Protein AF-A0A4Q3AGN9-F1 (afdb_monomer_lite)

pLDDT: mean 86.17, std 14.41, range [38.44, 98.31]

Structure (mmCIF, N/CA/C/O backbone):
data_AF-A0A4Q3AGN9-F1
#
_entry.id   AF-A0A4Q3AGN9-F1
#
loop_
_atom_site.group_PDB
_atom_site.id
_atom_site.type_symbol
_atom_site.label_atom_id
_atom_site.label_alt_id
_atom_site.label_comp_id
_atom_site.label_asym_id
_atom_site.label_entity_id
_atom_site.label_seq_id
_atom_site.pdbx_PDB_ins_code
_atom_site.Cartn_x
_atom_site.Cartn_y
_atom_site.Cartn_z
_atom_site.occupancy
_atom_site.B_iso_or_equiv
_atom_site.auth_seq_id
_atom_site.auth_comp_id
_atom_site.auth_asym_id
_atom_site.auth_atom_id
_atom_site.pdbx_PDB_model_num
ATOM 1 N N . MET A 1 1 ? -7.980 -8.971 7.113 1.00 92.44 1 MET A N 1
ATOM 2 C CA . MET A 1 1 ? -8.563 -9.089 5.757 1.00 92.44 1 MET A CA 1
ATOM 3 C C . MET A 1 1 ? -7.902 -10.261 5.049 1.00 92.44 1 MET A C 1
ATOM 5 O O . MET A 1 1 ? -6.771 -10.579 5.405 1.00 92.44 1 MET A O 1
ATOM 9 N N . LYS A 1 2 ? -8.588 -10.972 4.149 1.00 92.00 2 LYS A N 1
ATOM 10 C CA . LYS A 1 2 ? -8.060 -12.200 3.530 1.00 92.00 2 LYS A CA 1
ATOM 11 C C . LYS A 1 2 ? -8.205 -12.193 2.012 1.00 92.00 2 LYS A C 1
ATOM 13 O O . LYS A 1 2 ? -9.287 -11.980 1.481 1.00 92.00 2 LYS A O 1
ATOM 18 N N . GLY A 1 3 ? -7.125 -12.571 1.341 1.00 93.38 3 GLY A N 1
ATOM 19 C CA . GLY A 1 3 ? -7.065 -12.724 -0.105 1.00 93.38 3 GLY A CA 1
ATOM 20 C C . GLY A 1 3 ? -6.889 -11.410 -0.861 1.00 93.38 3 GLY A C 1
ATOM 21 O O . GLY A 1 3 ? -7.010 -10.313 -0.319 1.00 93.38 3 GLY A O 1
ATOM 22 N N . VAL A 1 4 ? -6.610 -11.553 -2.154 1.00 95.44 4 VAL A N 1
ATOM 23 C CA . VAL A 1 4 ? -6.277 -10.444 -3.057 1.00 95.44 4 VAL A CA 1
ATOM 24 C C . VAL A 1 4 ? -7.405 -9.435 -3.262 1.00 95.44 4 VAL A C 1
ATOM 26 O O . VAL A 1 4 ? -7.129 -8.260 -3.476 1.00 95.44 4 VAL A O 1
ATOM 29 N N . ALA A 1 5 ? -8.666 -9.862 -3.153 1.00 96.88 5 ALA A N 1
ATOM 30 C CA . ALA A 1 5 ? -9.812 -8.964 -3.284 1.00 96.88 5 ALA A CA 1
ATOM 31 C C . ALA A 1 5 ? -9.831 -7.914 -2.166 1.00 96.88 5 ALA A C 1
ATOM 33 O O . ALA A 1 5 ? -9.869 -6.723 -2.460 1.00 96.88 5 ALA A O 1
ATOM 34 N N . ASP A 1 6 ? -9.705 -8.337 -0.905 1.00 97.50 6 ASP A N 1
ATOM 35 C CA . ASP A 1 6 ? -9.687 -7.399 0.218 1.00 97.50 6 ASP A CA 1
ATOM 36 C C . ASP A 1 6 ? -8.477 -6.455 0.146 1.00 97.50 6 ASP A C 1
ATOM 38 O O . ASP A 1 6 ? -8.600 -5.273 0.448 1.00 97.50 6 ASP A O 1
ATOM 42 N N . ILE A 1 7 ? -7.305 -6.959 -0.262 1.00 97.62 7 ILE A N 1
ATOM 43 C CA . ILE A 1 7 ? -6.100 -6.129 -0.412 1.00 97.62 7 ILE A CA 1
ATOM 44 C C . ILE A 1 7 ? -6.334 -5.048 -1.477 1.00 97.62 7 ILE A C 1
ATOM 46 O O . ILE A 1 7 ? -6.037 -3.879 -1.233 1.00 97.62 7 ILE A O 1
ATOM 50 N N . ALA A 1 8 ? -6.888 -5.414 -2.637 1.00 97.75 8 ALA A N 1
ATOM 51 C CA . ALA A 1 8 ? -7.216 -4.456 -3.690 1.00 97.75 8 ALA A CA 1
ATOM 52 C C . ALA A 1 8 ? -8.251 -3.422 -3.217 1.00 97.75 8 ALA A C 1
ATOM 54 O O . ALA A 1 8 ? -8.107 -2.239 -3.508 1.00 97.75 8 ALA A O 1
ATOM 55 N N . GLU A 1 9 ? -9.260 -3.840 -2.450 1.00 97.38 9 GLU A N 1
ATOM 56 C CA . GLU A 1 9 ? -10.240 -2.915 -1.875 1.00 97.38 9 GLU A CA 1
ATOM 57 C C . GLU A 1 9 ? -9.613 -1.943 -0.869 1.00 97.38 9 GLU A C 1
ATOM 59 O O . GLU A 1 9 ? -9.949 -0.762 -0.897 1.00 97.38 9 GLU A O 1
ATOM 64 N N . VAL A 1 10 ? -8.673 -2.390 -0.029 1.00 97.44 10 VAL A N 1
ATOM 65 C CA . VAL A 1 10 ? -7.924 -1.503 0.881 1.00 97.44 10 VAL A CA 1
ATOM 66 C C . VAL A 1 10 ? -7.182 -0.422 0.099 1.00 97.44 10 VAL A C 1
ATOM 68 O O . VAL A 1 10 ? -7.309 0.755 0.423 1.00 97.44 10 VAL A O 1
ATOM 71 N N . PHE A 1 11 ? -6.450 -0.792 -0.954 1.00 97.19 11 PHE A N 1
ATOM 72 C CA . PHE A 1 11 ? -5.785 0.200 -1.803 1.00 97.19 11 PHE A CA 1
ATOM 73 C C . PHE A 1 11 ? -6.780 1.111 -2.528 1.00 97.19 11 PHE A C 1
ATOM 75 O O . PHE A 1 11 ? -6.513 2.297 -2.673 1.00 97.19 11 PHE A O 1
ATOM 82 N N . GLY A 1 12 ? -7.938 0.591 -2.939 1.00 95.75 12 GLY A N 1
ATOM 83 C CA . GLY A 1 12 ? -9.005 1.401 -3.528 1.00 95.75 12 GLY A CA 1
ATOM 84 C C . GLY A 1 12 ? -9.579 2.439 -2.558 1.00 95.75 12 GLY A C 1
ATOM 85 O O . GLY A 1 12 ? -9.861 3.560 -2.964 1.00 95.75 12 GLY A O 1
ATOM 86 N N . ILE A 1 13 ? -9.714 2.094 -1.273 1.00 94.75 13 ILE A N 1
ATOM 87 C CA . ILE A 1 13 ? -10.126 3.034 -0.215 1.00 94.75 13 ILE A CA 1
ATOM 88 C C . ILE A 1 13 ? -9.064 4.112 0.007 1.00 94.75 13 ILE A C 1
ATOM 90 O O . ILE A 1 13 ? -9.406 5.252 0.322 1.00 94.75 13 ILE A O 1
ATOM 94 N N . PHE A 1 14 ? -7.793 3.752 -0.162 1.00 94.69 14 PHE A N 1
ATOM 95 C CA . PHE A 1 14 ? -6.655 4.655 -0.034 1.00 94.69 14 PHE A CA 1
ATOM 96 C C . PHE A 1 14 ? -6.234 5.331 -1.348 1.00 94.69 14 PHE A C 1
ATOM 98 O O . PHE A 1 14 ? -5.072 5.703 -1.500 1.00 94.69 14 PHE A O 1
ATOM 105 N N . HIS A 1 15 ? -7.164 5.495 -2.291 1.00 91.94 15 HIS A N 1
ATOM 106 C CA . HIS A 1 15 ? -6.985 6.357 -3.462 1.00 91.94 15 HIS A CA 1
ATOM 107 C C . HIS A 1 15 ? -6.467 7.748 -3.050 1.00 91.94 15 HIS A C 1
ATOM 109 O O . HIS A 1 15 ? -6.863 8.252 -2.006 1.00 91.94 15 HIS A O 1
ATOM 115 N N . ASP A 1 16 ? -5.579 8.354 -3.842 1.00 90.50 16 ASP A N 1
ATOM 116 C CA . ASP A 1 16 ? -4.852 9.602 -3.531 1.00 90.50 16 ASP A CA 1
ATOM 117 C C . ASP A 1 16 ? -3.963 9.533 -2.269 1.00 90.50 16 ASP A C 1
ATOM 119 O O . ASP A 1 16 ? -3.472 10.548 -1.777 1.00 90.50 16 ASP A O 1
ATOM 123 N N . GLY A 1 17 ? -3.753 8.339 -1.708 1.00 92.38 17 GLY A N 1
ATOM 124 C CA . GLY A 1 17 ? -2.798 8.113 -0.630 1.00 92.38 17 GLY A CA 1
ATOM 125 C C . GLY A 1 17 ? -1.376 7.921 -1.159 1.00 92.38 17 GLY A C 1
ATOM 126 O O . GLY A 1 17 ? -1.159 7.230 -2.156 1.00 92.38 17 GLY A O 1
ATOM 127 N N . SER A 1 18 ? -0.392 8.461 -0.445 1.00 92.75 18 SER A N 1
ATOM 128 C CA . SER A 1 18 ? 1.034 8.289 -0.735 1.00 92.75 18 SER A CA 1
ATOM 129 C C . SER A 1 18 ? 1.608 7.095 0.023 1.00 92.75 18 SER A C 1
ATOM 131 O O . SER A 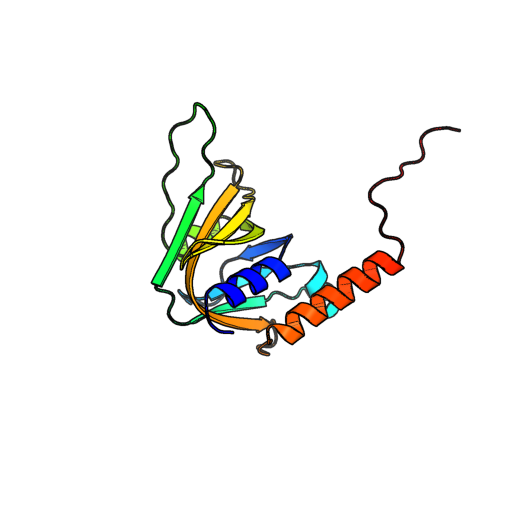1 18 ? 1.494 7.002 1.245 1.00 92.75 18 SER A O 1
ATOM 133 N N . ILE A 1 19 ? 2.252 6.177 -0.692 1.00 93.19 19 ILE A N 1
ATOM 134 C CA . ILE A 1 19 ? 2.956 5.020 -0.142 1.00 93.19 19 ILE A CA 1
ATOM 135 C C . ILE A 1 19 ? 4.353 5.452 0.304 1.00 93.19 19 ILE A C 1
ATOM 137 O O . ILE A 1 19 ? 5.184 5.870 -0.504 1.00 93.19 19 ILE A O 1
ATOM 141 N N . ALA A 1 20 ? 4.626 5.266 1.590 1.00 88.69 20 ALA A N 1
ATOM 142 C CA . ALA A 1 20 ? 5.875 5.598 2.248 1.00 88.69 20 ALA A CA 1
ATOM 143 C C . ALA A 1 20 ? 6.497 4.382 2.948 1.00 88.69 20 ALA A C 1
ATOM 145 O O . ALA A 1 20 ? 5.845 3.371 3.249 1.00 88.69 20 ALA A O 1
ATOM 146 N N . ALA A 1 21 ? 7.795 4.498 3.230 1.00 85.81 21 ALA A N 1
ATOM 147 C CA . ALA A 1 21 ? 8.510 3.514 4.023 1.00 85.81 21 ALA A CA 1
ATOM 148 C C . ALA A 1 21 ? 8.009 3.502 5.481 1.00 85.81 21 ALA A C 1
ATOM 150 O O . ALA A 1 21 ? 7.842 4.569 6.078 1.00 85.81 21 ALA A O 1
ATOM 151 N N . PRO A 1 22 ? 7.797 2.320 6.089 1.00 81.44 22 PRO A N 1
ATOM 152 C CA . PRO A 1 22 ? 7.553 2.242 7.520 1.00 81.44 22 PRO A CA 1
ATOM 153 C C . PRO A 1 22 ? 8.770 2.723 8.318 1.00 81.44 22 PRO A C 1
ATOM 155 O O . PRO A 1 22 ? 9.914 2.622 7.881 1.00 81.44 22 PRO A O 1
ATOM 158 N N . LEU A 1 23 ? 8.518 3.216 9.535 1.00 70.25 23 LEU A N 1
ATOM 159 C CA . LEU A 1 23 ? 9.582 3.532 10.499 1.00 70.25 23 LEU A CA 1
ATOM 160 C C . LEU A 1 23 ? 10.284 2.265 11.021 1.00 70.25 23 LEU A C 1
ATOM 162 O O . LEU A 1 23 ? 11.402 2.338 11.527 1.00 70.25 23 LEU A O 1
ATOM 166 N N . SER A 1 24 ? 9.611 1.116 10.944 1.00 69.81 24 SER A N 1
ATOM 167 C CA . SER A 1 24 ? 10.151 -0.214 11.222 1.00 69.81 24 SER A CA 1
ATOM 168 C C . SER A 1 24 ? 10.811 -0.806 9.976 1.00 69.81 24 SER A C 1
ATOM 170 O O . SER A 1 24 ? 10.284 -0.674 8.881 1.00 69.81 24 SER A O 1
ATOM 172 N N . ASP A 1 25 ? 11.878 -1.593 10.142 1.00 63.28 25 ASP A N 1
ATOM 173 C CA . ASP A 1 25 ? 12.512 -2.369 9.053 1.00 63.28 25 ASP A CA 1
ATOM 174 C C . ASP A 1 25 ? 11.651 -3.572 8.575 1.00 63.28 25 ASP A C 1
ATOM 176 O O . ASP A 1 25 ? 12.162 -4.604 8.129 1.00 63.28 25 ASP A O 1
ATOM 180 N N . GLY A 1 26 ? 10.326 -3.497 8.723 1.00 65.94 26 GLY A N 1
ATOM 181 C CA . GLY A 1 26 ? 9.395 -4.564 8.376 1.00 65.94 26 GLY A CA 1
ATOM 182 C C . GLY A 1 26 ? 9.333 -4.781 6.866 1.00 65.94 26 GLY A C 1
ATOM 183 O O . GLY A 1 26 ? 8.737 -3.990 6.145 1.00 65.94 26 GLY A O 1
ATOM 184 N N . LEU A 1 27 ? 9.879 -5.901 6.380 1.00 78.06 27 LEU A N 1
ATOM 185 C CA . LEU A 1 27 ? 9.903 -6.248 4.948 1.00 78.06 27 LEU A CA 1
ATOM 186 C C . LEU A 1 27 ? 8.526 -6.582 4.341 1.00 78.06 27 LEU A C 1
ATOM 188 O O . LEU A 1 27 ? 8.443 -6.884 3.152 1.00 78.06 27 LEU A O 1
ATOM 192 N N . SER A 1 28 ? 7.461 -6.557 5.142 1.00 90.88 28 SER A N 1
ATOM 193 C CA . SER A 1 28 ? 6.084 -6.863 4.742 1.00 90.88 28 SER A CA 1
ATOM 194 C C . SER A 1 28 ? 5.100 -5.760 5.137 1.00 90.88 28 SER A C 1
ATOM 196 O O . SER A 1 28 ? 3.905 -6.022 5.282 1.00 90.88 28 SER A O 1
ATOM 198 N N . GLU A 1 29 ? 5.599 -4.549 5.378 1.00 93.56 29 GLU A N 1
ATOM 199 C CA . GLU A 1 29 ? 4.803 -3.400 5.798 1.00 93.56 29 GLU A CA 1
ATOM 200 C C . GLU A 1 29 ? 5.000 -2.234 4.835 1.00 93.56 29 GLU A C 1
ATOM 202 O O . GLU A 1 29 ? 6.101 -2.003 4.334 1.00 93.56 29 GLU A O 1
ATOM 207 N N . ILE A 1 30 ? 3.924 -1.489 4.609 1.00 94.06 30 ILE A N 1
ATOM 208 C CA . ILE A 1 30 ? 3.952 -0.187 3.948 1.00 94.06 30 ILE A CA 1
ATOM 209 C C . ILE A 1 30 ? 3.131 0.801 4.766 1.00 94.06 30 ILE A C 1
ATOM 211 O O . ILE A 1 30 ? 2.175 0.412 5.442 1.00 94.06 30 ILE A O 1
ATOM 215 N N . VAL A 1 31 ? 3.500 2.074 4.702 1.00 93.56 31 VAL A N 1
ATOM 216 C CA . VAL A 1 31 ? 2.716 3.161 5.287 1.00 93.56 31 VAL A CA 1
ATOM 217 C C . VAL A 1 31 ? 2.004 3.886 4.161 1.00 93.56 31 VAL A C 1
ATOM 219 O O . VAL A 1 31 ? 2.593 4.120 3.113 1.00 93.56 31 VAL A O 1
ATOM 222 N N . VAL A 1 32 ? 0.738 4.219 4.371 1.00 93.88 32 VAL A N 1
ATOM 223 C CA . VAL A 1 32 ? -0.043 5.052 3.465 1.00 93.88 32 VAL A CA 1
ATOM 224 C C . VAL A 1 32 ? -0.410 6.338 4.185 1.00 93.88 32 VAL A C 1
ATOM 226 O O . VAL A 1 32 ? -1.112 6.326 5.200 1.00 93.88 32 VAL A O 1
ATOM 229 N N . GLU A 1 33 ? 0.098 7.446 3.672 1.00 91.81 33 GLU A N 1
ATOM 230 C CA . GLU A 1 33 ? -0.222 8.796 4.115 1.00 91.81 33 GLU A CA 1
ATOM 231 C C . GLU A 1 33 ? -1.389 9.313 3.278 1.00 91.81 33 GLU A C 1
ATOM 233 O O . GLU A 1 33 ? -1.305 9.363 2.056 1.00 91.81 33 GLU A O 1
ATOM 238 N N . ILE A 1 34 ? -2.504 9.651 3.923 1.00 88.75 34 ILE A N 1
ATOM 239 C CA . ILE A 1 34 ? -3.752 9.974 3.226 1.00 88.75 34 ILE A CA 1
ATOM 240 C C . ILE A 1 34 ? -4.478 11.109 3.942 1.00 88.75 34 ILE A C 1
ATOM 242 O O . ILE A 1 34 ? -5.167 10.913 4.943 1.00 88.75 34 ILE A O 1
ATOM 246 N N . GLU A 1 35 ? -4.295 12.326 3.437 1.00 81.19 35 GLU A N 1
ATOM 247 C CA . GLU A 1 35 ? -4.682 13.559 4.131 1.00 81.19 35 GLU A CA 1
ATOM 248 C C . GLU A 1 35 ? -6.184 13.615 4.454 1.00 81.19 35 GLU A C 1
ATOM 250 O O . GLU A 1 35 ? -6.577 13.917 5.580 1.00 81.19 35 GLU A O 1
ATOM 255 N N . TYR A 1 36 ? -7.046 13.224 3.517 1.00 80.56 36 TYR A N 1
ATOM 256 C CA . TYR A 1 36 ? -8.488 13.362 3.716 1.00 80.56 36 TYR A CA 1
ATOM 257 C C . TYR A 1 36 ? -9.076 12.389 4.753 1.00 80.56 36 TYR A C 1
ATOM 259 O O . TYR A 1 36 ? -10.027 12.725 5.464 1.00 80.56 36 TYR A O 1
ATOM 267 N N . LEU A 1 37 ? -8.505 11.187 4.889 1.00 81.12 37 LEU A N 1
ATOM 268 C CA . LEU A 1 37 ? -8.861 10.275 5.982 1.00 81.12 37 LEU A CA 1
ATOM 269 C C . LEU A 1 37 ? -8.163 10.689 7.281 1.00 81.12 37 LEU A C 1
ATOM 271 O O . LEU A 1 37 ? -8.724 10.521 8.367 1.00 81.12 37 LEU A O 1
ATOM 275 N N . ALA A 1 38 ? -6.961 11.260 7.175 1.00 73.12 38 ALA A N 1
ATOM 276 C CA . ALA A 1 38 ? -6.177 11.722 8.305 1.00 73.12 38 ALA A CA 1
ATOM 277 C C . ALA A 1 38 ? -6.893 12.775 9.139 1.00 73.12 38 ALA A C 1
ATOM 279 O O . ALA A 1 38 ? -6.946 12.627 10.363 1.00 73.12 38 ALA A O 1
ATOM 280 N N . GLU A 1 39 ? -7.473 13.781 8.484 1.00 69.94 39 GLU A N 1
ATOM 281 C CA . GLU A 1 39 ? -8.205 14.883 9.117 1.00 69.94 39 GLU A CA 1
ATOM 282 C C . GLU A 1 39 ? -9.343 14.406 10.032 1.00 69.94 39 GLU A C 1
ATOM 284 O O . GLU A 1 39 ? -9.714 15.095 10.985 1.00 69.94 39 GLU A O 1
ATOM 289 N N . ARG A 1 40 ? -9.889 13.210 9.780 1.00 70.81 40 ARG A N 1
ATOM 290 C CA . ARG A 1 40 ? -10.994 12.633 10.559 1.00 70.81 40 ARG A CA 1
ATOM 291 C C . ARG A 1 40 ? -10.551 11.918 11.823 1.00 70.81 40 ARG A C 1
ATOM 293 O O . ARG A 1 40 ? -11.307 11.877 12.792 1.00 70.81 40 ARG A O 1
ATOM 300 N N . LEU A 1 41 ? -9.360 11.326 11.812 1.00 71.00 41 LEU A N 1
ATOM 301 C CA . LEU A 1 41 ? -8.850 10.541 12.934 1.00 71.00 41 LEU A CA 1
ATOM 302 C C . LEU A 1 41 ? -8.066 11.401 13.922 1.00 71.00 41 LEU A C 1
ATOM 304 O O . LEU A 1 41 ? -8.201 11.218 15.133 1.00 71.00 41 LEU A O 1
ATOM 308 N N . SER A 1 42 ? -7.274 12.357 13.431 1.00 63.19 42 SER A N 1
ATOM 309 C CA . SER A 1 42 ? -6.603 13.336 14.282 1.00 63.19 42 SER A CA 1
ATOM 310 C C . SER A 1 42 ? -6.113 14.562 13.495 1.00 63.19 42 SER A C 1
ATOM 312 O O . SER A 1 42 ? -5.750 14.438 12.328 1.00 63.19 42 SER A O 1
ATOM 314 N N . PRO A 1 43 ? -5.982 15.740 14.134 1.00 56.91 43 PRO A N 1
ATOM 315 C CA . PRO A 1 43 ? -5.405 16.931 13.501 1.00 56.91 43 PRO A CA 1
ATOM 316 C C . PRO A 1 43 ? -3.901 16.834 13.189 1.00 56.91 43 PRO A C 1
ATOM 318 O O . PRO A 1 43 ? -3.349 17.758 12.601 1.00 56.91 43 PRO A O 1
ATOM 321 N N . SER A 1 44 ? -3.207 15.783 13.639 1.00 57.16 44 SER A N 1
ATOM 322 C CA . SER A 1 44 ? -1.741 15.667 13.560 1.00 57.16 44 SER A CA 1
ATOM 323 C C . SER A 1 44 ? -1.226 14.895 12.341 1.00 57.16 44 SER A C 1
ATOM 325 O O . SER A 1 44 ? -0.053 14.532 12.318 1.00 57.16 44 SER A O 1
ATOM 327 N N . GLY A 1 45 ? -2.074 14.665 11.336 1.00 57.75 45 GLY A N 1
ATOM 328 C CA . GLY A 1 45 ? -1.775 13.749 10.239 1.00 57.75 45 GLY A CA 1
ATOM 329 C C . GLY A 1 45 ? -1.940 12.306 10.713 1.00 57.75 45 GLY A C 1
ATOM 330 O O . GLY A 1 45 ? -1.444 11.917 11.769 1.00 57.75 45 GLY A O 1
ATOM 331 N N . SER A 1 46 ? -2.687 11.508 9.962 1.00 70.50 46 SER A N 1
ATOM 332 C CA . SER A 1 46 ? -2.912 10.103 10.278 1.00 70.50 46 SER A CA 1
ATOM 333 C C . SER A 1 46 ? -2.506 9.291 9.066 1.00 70.50 46 SER A C 1
ATOM 335 O O . SER A 1 46 ? -3.057 9.441 7.981 1.00 70.50 46 SER A O 1
ATOM 337 N N . SER A 1 47 ? -1.502 8.456 9.257 1.00 89.38 47 SER A N 1
ATOM 338 C CA . SER A 1 47 ? -1.126 7.438 8.299 1.00 89.38 47 SER A CA 1
ATOM 339 C C . SER A 1 47 ? -1.719 6.100 8.719 1.00 89.38 47 SER A C 1
ATOM 341 O O . SER A 1 47 ? -2.077 5.886 9.886 1.00 89.38 47 SER A O 1
ATOM 343 N N . PHE A 1 48 ? -1.826 5.199 7.751 1.00 92.69 48 PHE A N 1
ATOM 344 C CA . PHE A 1 48 ? -2.201 3.817 7.985 1.00 92.69 48 PHE A CA 1
ATOM 345 C C . PHE A 1 48 ? -1.040 2.902 7.633 1.00 92.69 48 PHE A C 1
ATOM 347 O O . PHE A 1 48 ? -0.446 3.018 6.567 1.00 92.69 48 PHE A O 1
ATOM 354 N N . THR A 1 49 ? -0.744 1.946 8.501 1.00 94.31 49 THR A N 1
ATOM 355 C CA . THR A 1 49 ? 0.205 0.876 8.202 1.00 94.31 49 THR A CA 1
ATOM 356 C C . THR A 1 49 ? -0.553 -0.319 7.647 1.00 94.31 49 THR A C 1
ATOM 358 O O . THR A 1 49 ? -1.394 -0.896 8.339 1.00 94.31 49 THR A O 1
ATOM 361 N N . ILE A 1 50 ? -0.226 -0.733 6.426 1.00 95.62 50 ILE A N 1
ATOM 362 C CA . ILE A 1 50 ? -0.685 -1.994 5.844 1.00 95.62 50 ILE A CA 1
ATOM 363 C C . ILE A 1 50 ? 0.404 -3.035 6.084 1.00 95.62 50 ILE A C 1
ATOM 365 O O . ILE A 1 50 ? 1.520 -2.914 5.583 1.00 95.62 50 ILE A O 1
ATOM 369 N N . ARG A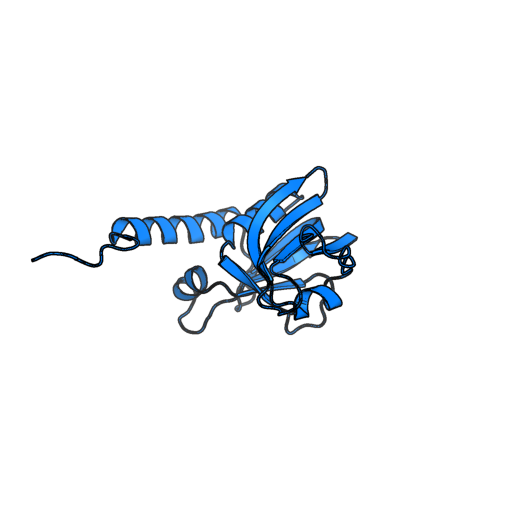 1 51 ? 0.071 -4.082 6.835 1.00 96.06 51 ARG A N 1
ATOM 370 C CA . ARG A 1 51 ? 0.907 -5.268 7.017 1.00 96.06 51 ARG A CA 1
ATOM 371 C C . ARG A 1 51 ? 0.360 -6.398 6.161 1.00 96.06 51 ARG A C 1
ATOM 373 O O . ARG A 1 51 ? -0.783 -6.807 6.357 1.00 96.06 51 ARG A O 1
ATOM 380 N N . PHE A 1 52 ? 1.176 -6.923 5.260 1.00 96.25 52 PHE A N 1
ATOM 381 C CA . PHE A 1 52 ? 0.831 -8.079 4.441 1.00 96.25 52 PHE A CA 1
ATOM 382 C C . PHE A 1 52 ? 1.058 -9.381 5.209 1.00 96.25 52 PHE A C 1
ATOM 384 O O . PHE A 1 52 ? 2.080 -9.550 5.878 1.00 96.25 52 PHE A O 1
ATOM 391 N N . ASP A 1 53 ? 0.106 -10.301 5.095 1.00 95.38 53 ASP A N 1
ATOM 392 C CA . ASP A 1 53 ? 0.235 -11.667 5.591 1.00 95.38 53 ASP A CA 1
ATOM 393 C C . ASP A 1 53 ? 0.790 -12.546 4.458 1.00 95.38 53 ASP A C 1
ATOM 395 O O . ASP A 1 53 ? 0.300 -12.489 3.329 1.00 95.38 53 ASP A O 1
ATOM 399 N N . ASP A 1 54 ? 1.840 -13.319 4.755 1.00 94.44 54 ASP A N 1
ATOM 400 C CA . ASP A 1 54 ? 2.558 -14.177 3.798 1.00 94.44 54 ASP A CA 1
ATOM 401 C C . ASP A 1 54 ? 2.905 -13.458 2.479 1.00 94.44 54 ASP A C 1
ATOM 403 O O . ASP A 1 54 ? 2.535 -13.906 1.396 1.00 94.44 54 ASP A O 1
ATOM 407 N N . LEU A 1 55 ? 3.586 -12.308 2.562 1.00 95.44 55 LEU A N 1
ATOM 408 C CA . LEU A 1 55 ? 4.029 -11.570 1.376 1.00 95.44 55 LEU A CA 1
ATOM 409 C C . LEU A 1 55 ? 5.024 -12.412 0.563 1.00 95.44 55 LEU A C 1
ATOM 411 O O . LEU A 1 55 ? 6.179 -12.579 0.958 1.00 95.44 55 LEU A O 1
ATOM 415 N N . GLU A 1 56 ? 4.582 -12.908 -0.588 1.00 95.38 56 GLU A N 1
ATOM 416 C CA . GLU A 1 56 ? 5.400 -13.714 -1.496 1.00 95.38 56 GLU A CA 1
ATOM 417 C C . GLU A 1 56 ? 6.169 -12.835 -2.482 1.00 95.38 56 GLU A C 1
ATOM 419 O O . GLU A 1 56 ? 7.328 -13.110 -2.804 1.00 95.38 56 GLU A O 1
ATOM 424 N N . ARG A 1 57 ? 5.530 -11.763 -2.970 1.00 94.94 57 ARG A N 1
ATOM 425 C CA . ARG A 1 57 ? 6.122 -10.867 -3.965 1.00 94.94 57 ARG A CA 1
ATOM 426 C C . ARG A 1 57 ? 5.601 -9.442 -3.836 1.00 94.94 57 ARG A C 1
ATOM 428 O O . ARG A 1 57 ? 4.403 -9.216 -3.711 1.00 94.94 57 ARG A O 1
ATOM 435 N N . ALA A 1 58 ? 6.531 -8.501 -3.971 1.00 96.38 58 ALA A N 1
ATOM 436 C CA . ALA A 1 58 ? 6.260 -7.112 -4.306 1.00 96.38 58 ALA A CA 1
ATOM 437 C C . ALA A 1 58 ? 7.152 -6.720 -5.489 1.00 96.38 58 ALA A C 1
ATOM 439 O O . ALA A 1 58 ? 8.366 -6.953 -5.445 1.00 96.38 58 ALA A O 1
ATOM 440 N N . ALA A 1 59 ? 6.570 -6.169 -6.546 1.00 97.06 59 ALA A N 1
ATOM 441 C CA . ALA A 1 59 ? 7.297 -5.703 -7.721 1.00 97.06 59 ALA A CA 1
ATOM 442 C C . ALA A 1 59 ? 6.672 -4.414 -8.247 1.00 97.06 59 ALA A C 1
ATOM 444 O O . ALA A 1 59 ? 5.465 -4.242 -8.164 1.00 97.06 59 ALA A O 1
ATOM 445 N N . 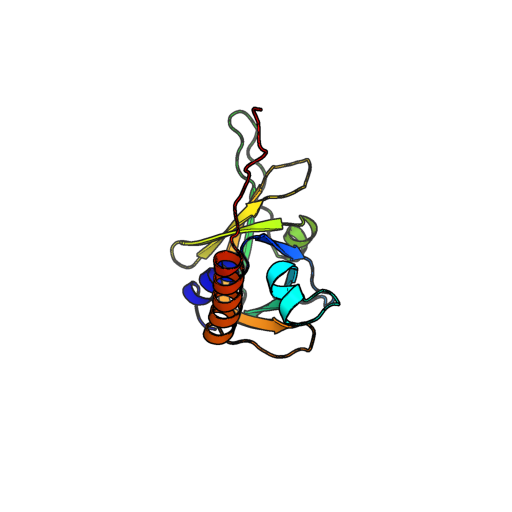PHE A 1 60 ? 7.479 -3.519 -8.796 1.00 96.00 60 PHE A N 1
ATOM 446 C CA . PHE A 1 60 ? 7.004 -2.306 -9.438 1.00 96.00 60 PHE A CA 1
ATOM 447 C C . PHE A 1 60 ? 7.479 -2.272 -10.883 1.00 96.00 60 PHE A C 1
ATOM 449 O O . PHE A 1 60 ? 8.680 -2.330 -11.155 1.00 96.00 60 PHE A O 1
ATOM 456 N N . SER A 1 61 ? 6.519 -2.180 -11.794 1.00 95.38 61 SER A N 1
ATOM 457 C CA . SER A 1 61 ? 6.733 -2.094 -13.233 1.00 95.38 61 SER A CA 1
ATOM 458 C C . SER A 1 61 ? 6.445 -0.659 -13.681 1.00 95.38 61 SER A C 1
ATOM 460 O O . SER A 1 61 ? 5.267 -0.294 -13.767 1.00 95.38 61 SER A O 1
ATOM 462 N N . PRO A 1 62 ? 7.471 0.176 -13.940 1.00 94.56 62 PRO A N 1
ATOM 463 C CA . PRO A 1 62 ? 7.259 1.513 -14.485 1.00 94.56 62 PRO A CA 1
ATOM 464 C C . PRO A 1 62 ? 6.496 1.446 -15.811 1.00 94.56 62 PRO A C 1
ATOM 466 O O . PRO A 1 62 ? 6.663 0.495 -16.580 1.00 94.56 62 PRO A O 1
ATOM 469 N N . TRP A 1 63 ? 5.661 2.443 -16.097 1.00 92.12 63 TRP A N 1
ATOM 470 C CA . TRP A 1 63 ? 4.983 2.498 -17.390 1.00 92.12 63 TRP A CA 1
ATOM 471 C C . TRP A 1 63 ? 5.982 2.738 -18.519 1.00 92.12 63 TRP A C 1
ATOM 473 O O . TRP A 1 63 ? 6.883 3.569 -18.418 1.00 92.12 63 TRP A O 1
ATOM 483 N N . GLU A 1 64 ? 5.801 2.011 -19.617 1.00 86.25 64 GLU A N 1
ATOM 484 C CA . GLU A 1 64 ? 6.612 2.199 -20.811 1.00 86.25 64 GLU A CA 1
ATOM 485 C C . GLU A 1 64 ? 6.167 3.454 -21.568 1.00 86.25 64 GLU A C 1
ATOM 487 O O . GLU A 1 64 ? 4.992 3.615 -21.907 1.00 86.25 64 GLU A O 1
ATOM 492 N N . GLU A 1 65 ? 7.122 4.321 -21.900 1.00 80.62 65 GLU A N 1
ATOM 493 C CA . GLU A 1 65 ? 6.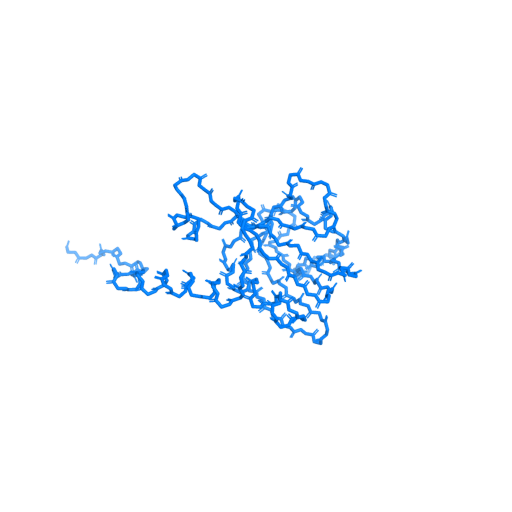895 5.402 -22.851 1.00 80.62 65 GLU A CA 1
ATOM 494 C C . GLU A 1 65 ? 7.259 4.956 -24.268 1.00 80.62 65 GLU A C 1
ATOM 496 O O . GLU A 1 65 ? 8.344 4.435 -24.538 1.00 80.62 65 GLU A O 1
ATOM 501 N N . SER A 1 66 ? 6.345 5.192 -25.212 1.00 82.19 66 SER A N 1
ATOM 502 C CA . SER A 1 66 ? 6.561 4.844 -26.615 1.00 82.19 66 SER A CA 1
ATOM 503 C C . SER A 1 66 ? 7.824 5.513 -27.163 1.00 82.19 66 SER A C 1
ATOM 505 O O . SER A 1 66 ? 7.913 6.736 -27.236 1.00 82.19 66 SER A O 1
ATOM 507 N N . GLY A 1 67 ? 8.764 4.700 -27.647 1.00 81.94 67 GLY A N 1
ATOM 508 C CA . GLY A 1 67 ? 10.022 5.175 -28.227 1.00 81.94 67 GLY A CA 1
ATOM 509 C C . GLY A 1 67 ? 11.166 5.332 -27.223 1.00 81.94 67 GLY A C 1
ATOM 510 O O . GLY A 1 67 ? 12.263 5.697 -27.644 1.00 81.94 67 GLY A O 1
ATOM 511 N N . GLN A 1 68 ? 10.945 5.018 -25.943 1.00 81.31 68 GLN A N 1
ATOM 512 C CA . GLN A 1 68 ? 11.995 4.894 -24.931 1.00 81.31 68 GLN A CA 1
ATOM 513 C C . GLN A 1 68 ? 12.385 3.421 -24.711 1.00 81.31 68 GLN A C 1
ATOM 515 O O . GLN A 1 68 ? 11.599 2.517 -25.010 1.00 81.31 68 GLN A O 1
ATOM 520 N N . PRO A 1 69 ? 13.606 3.140 -24.217 1.00 83.56 69 PRO A N 1
ATOM 521 C CA . PRO A 1 69 ? 13.964 1.808 -23.743 1.00 83.56 69 PRO A CA 1
ATOM 522 C C . PRO A 1 69 ? 13.042 1.360 -22.604 1.00 83.56 69 PRO A C 1
ATOM 524 O O . PRO A 1 69 ? 12.669 2.169 -21.757 1.00 83.56 69 PRO A O 1
ATOM 527 N N . ALA A 1 70 ? 12.727 0.064 -22.556 1.00 85.06 70 ALA A N 1
ATOM 528 C CA . ALA A 1 70 ? 11.970 -0.507 -21.447 1.00 85.06 70 ALA A CA 1
ATOM 529 C C . ALA A 1 70 ? 12.706 -0.275 -20.118 1.00 85.06 70 ALA A C 1
ATOM 531 O O . ALA A 1 70 ? 13.912 -0.532 -20.007 1.00 85.06 70 ALA A O 1
ATOM 532 N N . LEU A 1 71 ? 11.970 0.206 -19.118 1.00 88.44 71 LEU A N 1
ATOM 533 C CA . LEU A 1 71 ? 12.495 0.421 -17.776 1.00 88.44 71 LEU A CA 1
ATOM 534 C C . LEU A 1 71 ? 12.549 -0.908 -17.008 1.00 88.44 71 LEU A C 1
ATOM 536 O O . LEU A 1 71 ? 11.698 -1.779 -17.206 1.00 88.44 71 LEU A O 1
ATOM 540 N N . PRO A 1 72 ? 13.556 -1.106 -16.142 1.00 91.00 72 PRO A N 1
ATOM 541 C CA . PRO A 1 72 ? 13.664 -2.329 -15.364 1.00 91.00 72 PRO A CA 1
ATOM 542 C C . PRO A 1 72 ? 12.542 -2.426 -14.324 1.00 91.00 72 PRO A C 1
ATOM 544 O O . PRO A 1 72 ? 12.189 -1.441 -13.678 1.00 91.00 72 PRO A O 1
ATOM 547 N N . VAL A 1 73 ? 12.046 -3.646 -14.108 1.00 94.44 73 VAL A N 1
ATOM 548 C CA . VAL A 1 73 ? 11.149 -3.953 -12.986 1.00 94.44 73 VAL A CA 1
ATOM 549 C C . VAL A 1 73 ? 11.930 -3.858 -11.674 1.00 94.44 73 VAL A C 1
ATOM 551 O O . VAL A 1 73 ? 13.008 -4.444 -11.536 1.00 94.44 73 VAL A O 1
ATOM 554 N N . ILE A 1 74 ? 11.374 -3.145 -10.699 1.00 94.19 74 ILE A N 1
ATOM 555 C CA . ILE A 1 74 ? 11.958 -2.942 -9.372 1.00 94.19 74 ILE A CA 1
ATOM 556 C C . ILE A 1 74 ? 11.362 -3.982 -8.424 1.00 94.19 74 ILE A C 1
ATOM 558 O O . ILE A 1 74 ? 10.147 -4.096 -8.302 1.00 94.19 74 ILE A O 1
ATOM 562 N N . MET A 1 75 ? 12.207 -4.766 -7.759 1.00 94.69 75 MET A N 1
ATOM 563 C CA . MET A 1 75 ? 11.768 -5.908 -6.952 1.00 94.69 75 MET A CA 1
ATOM 564 C C . MET A 1 75 ? 11.944 -5.640 -5.457 1.00 94.69 75 MET A C 1
ATOM 566 O O . MET A 1 75 ? 13.011 -5.214 -5.023 1.00 94.69 75 MET A O 1
ATOM 570 N N . GLY A 1 76 ? 10.927 -5.993 -4.671 1.00 92.25 76 GLY A N 1
ATOM 571 C CA . GLY A 1 76 ? 10.939 -5.924 -3.213 1.00 92.25 76 GLY A CA 1
ATOM 572 C C . GLY A 1 76 ? 10.615 -4.536 -2.660 1.00 92.25 76 GLY A C 1
ATOM 573 O O . GLY A 1 76 ? 11.069 -3.515 -3.173 1.00 92.25 76 GLY A O 1
ATOM 574 N N . LEU A 1 77 ? 9.857 -4.504 -1.559 1.00 91.81 77 LEU A N 1
ATOM 575 C CA . LEU A 1 77 ? 9.382 -3.256 -0.952 1.00 91.81 77 LEU A CA 1
ATOM 576 C C . LEU A 1 77 ? 10.526 -2.291 -0.605 1.00 91.81 77 LEU A C 1
ATOM 578 O O . LEU A 1 77 ? 10.420 -1.107 -0.890 1.00 91.81 77 LEU A O 1
ATOM 582 N N . ALA A 1 78 ? 11.659 -2.784 -0.099 1.00 89.94 78 ALA A N 1
ATOM 583 C CA . ALA A 1 78 ? 12.800 -1.932 0.255 1.00 89.94 78 ALA A CA 1
ATOM 584 C C . ALA A 1 78 ? 13.334 -1.079 -0.915 1.00 89.94 78 ALA A C 1
ATOM 586 O O . ALA A 1 78 ? 13.852 0.011 -0.693 1.00 89.94 78 ALA A O 1
ATOM 587 N N . SER A 1 79 ? 13.209 -1.561 -2.155 1.00 90.69 79 SER A N 1
ATOM 588 C CA . SER A 1 79 ? 13.606 -0.816 -3.355 1.00 90.69 79 SER A CA 1
ATOM 589 C C . SER A 1 79 ? 12.467 0.008 -3.958 1.00 90.69 79 SER A C 1
ATOM 591 O O . SER A 1 79 ? 12.737 0.954 -4.688 1.00 90.69 79 SER A O 1
ATOM 593 N N . ILE A 1 80 ? 11.214 -0.341 -3.657 1.00 91.88 80 ILE A N 1
ATOM 594 C CA . ILE A 1 80 ? 10.011 0.323 -4.178 1.00 91.88 80 ILE A CA 1
ATOM 595 C C . ILE A 1 80 ? 9.620 1.531 -3.315 1.00 91.88 80 ILE A C 1
ATOM 597 O O . ILE A 1 80 ? 9.232 2.563 -3.845 1.00 91.88 80 ILE A O 1
ATOM 601 N N . LEU A 1 81 ? 9.720 1.433 -1.989 1.00 89.81 81 LEU A N 1
ATOM 602 C CA . LEU A 1 81 ? 9.250 2.471 -1.063 1.00 89.81 81 LEU A CA 1
ATOM 603 C C . LEU A 1 81 ? 9.962 3.830 -1.181 1.00 89.81 81 LEU A C 1
ATOM 605 O O . LEU A 1 81 ? 9.298 4.842 -0.975 1.00 89.81 81 LEU A O 1
ATOM 609 N N . PRO A 1 82 ? 11.251 3.913 -1.566 1.00 89.31 82 PRO A N 1
ATOM 610 C CA . PRO A 1 82 ? 11.893 5.198 -1.849 1.00 89.31 82 PRO A CA 1
ATOM 611 C C . PRO A 1 82 ? 11.341 5.943 -3.076 1.00 89.31 82 PRO A C 1
ATOM 613 O O . PRO A 1 82 ? 11.792 7.051 -3.344 1.00 89.31 82 PRO A O 1
ATOM 616 N N . LEU A 1 83 ? 10.431 5.340 -3.852 1.00 88.62 83 LEU A N 1
ATOM 617 C CA . LEU A 1 83 ? 9.870 5.946 -5.063 1.00 88.62 83 LEU A CA 1
ATOM 618 C C . LEU A 1 83 ? 8.719 6.924 -4.786 1.00 88.62 83 LEU A C 1
ATOM 620 O O . LEU A 1 83 ? 8.258 7.547 -5.736 1.00 88.62 83 LEU A O 1
ATOM 624 N N . GLU A 1 84 ? 8.249 7.040 -3.536 1.00 87.12 84 GLU A N 1
ATOM 625 C CA . GLU A 1 84 ? 7.158 7.953 -3.140 1.00 87.12 84 GLU A CA 1
ATOM 626 C C . GLU A 1 84 ? 5.942 7.831 -4.078 1.00 87.12 84 GLU A C 1
ATOM 628 O O . GLU A 1 84 ? 5.580 8.748 -4.817 1.00 87.12 84 GLU A O 1
ATOM 633 N N . LEU A 1 85 ? 5.363 6.629 -4.113 1.00 93.25 85 LEU A N 1
ATOM 634 C CA . LEU A 1 85 ? 4.283 6.281 -5.033 1.00 93.25 85 LEU A CA 1
ATOM 635 C C . LEU A 1 85 ? 2.942 6.803 -4.517 1.00 93.25 85 LEU A C 1
ATOM 637 O O . LEU A 1 85 ? 2.574 6.503 -3.388 1.00 93.25 85 LEU A O 1
ATOM 641 N N . GLU A 1 86 ? 2.167 7.479 -5.352 1.00 95.25 86 GLU A N 1
ATOM 642 C CA . GLU A 1 86 ? 0.794 7.889 -5.031 1.00 95.25 86 GLU A CA 1
ATOM 643 C C . GLU A 1 86 ? -0.204 6.917 -5.672 1.00 95.25 86 GLU A C 1
ATOM 645 O O . GLU A 1 86 ? -0.049 6.514 -6.825 1.00 95.25 86 GLU A O 1
ATOM 650 N N . ILE A 1 87 ? -1.210 6.484 -4.910 1.00 96.31 87 ILE A N 1
ATOM 651 C CA . ILE A 1 87 ? -2.175 5.457 -5.317 1.00 96.31 87 ILE A CA 1
ATOM 652 C C . ILE A 1 87 ? -3.246 6.069 -6.222 1.00 96.31 87 ILE A C 1
ATOM 654 O O . ILE A 1 87 ? -4.023 6.915 -5.791 1.00 96.31 87 ILE A O 1
ATOM 658 N N . LEU A 1 88 ? -3.367 5.555 -7.447 1.00 96.25 88 LEU A N 1
ATOM 659 C CA . LEU A 1 88 ? -4.380 5.993 -8.414 1.00 96.25 88 LEU A CA 1
ATOM 660 C C . LEU A 1 88 ? -5.554 5.022 -8.529 1.00 96.25 88 LEU A C 1
ATOM 662 O O . LEU A 1 88 ? -6.680 5.412 -8.802 1.00 96.25 88 LEU A O 1
ATOM 666 N N . SER A 1 89 ? -5.296 3.719 -8.430 1.00 96.94 89 SER A N 1
ATOM 667 C CA . SER A 1 89 ? -6.344 2.692 -8.432 1.00 96.94 89 SER A CA 1
ATOM 668 C C . SER A 1 89 ? -5.767 1.337 -8.053 1.00 96.94 89 SER A C 1
ATOM 670 O O . SER A 1 89 ? -4.557 1.127 -8.120 1.00 96.94 89 SER A O 1
ATOM 672 N N . ALA A 1 90 ? -6.640 0.392 -7.714 1.00 97.75 90 ALA A N 1
ATOM 673 C CA . ALA A 1 90 ? -6.261 -0.993 -7.494 1.00 97.75 90 ALA A CA 1
ATOM 674 C C . ALA A 1 90 ? -7.269 -1.952 -8.127 1.00 97.75 90 ALA A C 1
ATOM 676 O O . ALA A 1 90 ? -8.472 -1.687 -8.179 1.00 97.75 90 ALA A O 1
ATOM 677 N N . LYS A 1 91 ? -6.770 -3.086 -8.615 1.00 97.69 91 LYS A N 1
ATOM 678 C CA . LYS A 1 91 ? -7.575 -4.173 -9.178 1.00 97.69 91 LYS A CA 1
ATOM 679 C C . LYS A 1 91 ? -6.897 -5.518 -8.932 1.00 97.69 91 LYS A C 1
ATOM 681 O O . LYS A 1 91 ? -5.708 -5.593 -8.636 1.00 97.69 91 LYS A O 1
ATOM 686 N N . VAL A 1 92 ? -7.661 -6.587 -9.116 1.00 98.00 92 VAL A N 1
ATOM 687 C CA . VAL A 1 92 ? -7.147 -7.959 -9.073 1.00 98.00 92 VAL A CA 1
ATOM 688 C C . VAL A 1 92 ? -6.967 -8.480 -10.495 1.00 98.00 92 VAL A C 1
ATOM 690 O O . VAL A 1 92 ? -7.895 -8.412 -11.305 1.00 98.00 92 VAL A O 1
ATOM 693 N N . VAL A 1 93 ? -5.794 -9.039 -10.784 1.00 96.69 93 VAL A N 1
ATOM 694 C CA . VAL A 1 93 ? -5.485 -9.744 -12.032 1.00 96.69 93 VAL A CA 1
ATOM 695 C C . VAL A 1 93 ? -4.962 -11.133 -11.674 1.00 96.69 93 VAL A C 1
ATOM 697 O O . VAL A 1 93 ? -3.812 -11.306 -11.286 1.00 96.69 93 VAL A O 1
ATOM 700 N N . GLY A 1 94 ? -5.831 -12.143 -11.770 1.00 95.06 94 GLY A N 1
ATOM 701 C CA . GLY A 1 94 ? -5.501 -13.495 -11.311 1.00 95.06 94 GLY A CA 1
ATOM 702 C C . GLY A 1 94 ? -5.325 -13.547 -9.791 1.00 95.06 94 GLY A C 1
ATOM 703 O O . GLY A 1 94 ? -6.268 -13.274 -9.052 1.00 95.06 94 GLY A O 1
ATOM 704 N N . ASP A 1 95 ? -4.130 -13.916 -9.343 1.00 95.06 95 ASP A N 1
ATOM 705 C CA . ASP A 1 95 ? -3.680 -13.964 -7.947 1.00 95.06 95 ASP A CA 1
ATOM 706 C C . ASP A 1 95 ? -2.800 -12.763 -7.554 1.00 95.06 95 ASP A C 1
ATOM 708 O O . ASP A 1 95 ? -2.198 -12.757 -6.481 1.00 95.06 95 ASP A O 1
ATOM 712 N N . VAL A 1 96 ? -2.747 -11.735 -8.405 1.00 97.31 96 VAL A N 1
ATOM 713 C CA . VAL A 1 96 ? -1.956 -10.522 -8.193 1.00 97.31 96 VAL A CA 1
ATOM 714 C C . VAL A 1 96 ? -2.879 -9.337 -7.933 1.00 97.31 96 VAL A C 1
ATOM 716 O O . VAL A 1 96 ? -3.882 -9.138 -8.627 1.00 97.31 96 VAL A O 1
ATOM 719 N N . VAL A 1 97 ? -2.525 -8.521 -6.944 1.00 98.19 97 VAL A N 1
ATOM 720 C CA . VAL A 1 97 ? -3.085 -7.178 -6.782 1.00 98.19 97 VAL A CA 1
ATOM 721 C C . VAL A 1 97 ? -2.228 -6.211 -7.583 1.00 98.19 97 VAL A C 1
ATOM 723 O O . VAL A 1 97 ? -1.042 -6.063 -7.302 1.00 98.19 97 VAL A O 1
ATOM 726 N N . GLU A 1 98 ? -2.835 -5.559 -8.568 1.00 98.31 98 GLU A N 1
ATOM 727 C CA . GLU A 1 98 ? -2.221 -4.496 -9.359 1.00 98.31 98 GLU A CA 1
ATOM 728 C C . GLU A 1 98 ? -2.699 -3.145 -8.828 1.00 98.31 98 GLU A C 1
ATOM 730 O O . GLU A 1 98 ? -3.884 -2.817 -8.934 1.00 98.31 98 GLU A O 1
ATOM 735 N N . VAL A 1 99 ? -1.776 -2.360 -8.277 1.00 98.00 99 VAL A N 1
ATOM 736 C CA . VAL A 1 99 ? -2.006 -0.978 -7.848 1.00 98.00 99 VAL A CA 1
ATOM 737 C C . VAL A 1 99 ? -1.349 -0.059 -8.870 1.00 98.00 99 VAL A C 1
ATOM 739 O O . VAL A 1 99 ? -0.139 -0.111 -9.076 1.00 98.00 99 VAL A O 1
ATOM 742 N N . ALA A 1 100 ? -2.144 0.744 -9.568 1.00 97.69 100 ALA A N 1
ATOM 743 C CA . ALA A 1 100 ? -1.614 1.775 -10.447 1.00 97.69 100 ALA A CA 1
ATOM 744 C C . ALA A 1 100 ? -1.166 2.959 -9.591 1.00 97.69 100 ALA A C 1
ATOM 746 O O . ALA A 1 100 ? -1.949 3.441 -8.769 1.00 97.69 100 ALA A O 1
ATOM 747 N N . CYS A 1 101 ? 0.057 3.432 -9.813 1.00 96.38 101 CYS A N 1
ATOM 748 C CA . CYS A 1 101 ? 0.620 4.535 -9.051 1.00 96.38 101 CYS A CA 1
ATOM 749 C C . CYS A 1 101 ? 1.197 5.620 -9.959 1.00 96.38 101 CYS A C 1
ATOM 751 O O . CYS A 1 101 ? 1.856 5.307 -10.954 1.00 96.38 101 CYS A O 1
ATOM 753 N N . SER A 1 102 ? 1.014 6.881 -9.577 1.00 94.31 102 SER A N 1
ATOM 754 C CA . SER A 1 102 ? 1.858 7.991 -10.022 1.00 94.31 102 SER A CA 1
ATOM 755 C C . SER A 1 102 ? 3.162 7.980 -9.228 1.00 94.31 102 SER A C 1
ATOM 757 O O . SER A 1 102 ? 3.243 7.460 -8.113 1.00 94.31 102 SER A O 1
ATOM 759 N N . CYS A 1 103 ? 4.214 8.528 -9.824 1.00 88.12 103 CYS A N 1
ATOM 760 C CA . CYS A 1 103 ? 5.491 8.740 -9.162 1.00 88.12 103 CYS A CA 1
ATOM 761 C C . CYS A 1 103 ? 5.944 10.169 -9.452 1.00 88.12 103 CYS A C 1
ATOM 763 O O . CYS A 1 103 ? 5.937 10.602 -10.603 1.00 88.12 103 CYS A O 1
ATOM 765 N N . LEU A 1 104 ? 6.347 10.902 -8.414 1.00 72.81 104 LEU A N 1
ATOM 766 C CA . LEU A 1 104 ? 6.905 12.250 -8.567 1.00 72.81 104 LEU A CA 1
ATOM 767 C C . LEU A 1 104 ? 8.396 12.231 -8.959 1.00 72.81 104 LEU A C 1
ATOM 769 O O . LEU A 1 104 ? 9.017 13.288 -9.085 1.00 72.81 104 LEU A O 1
ATOM 773 N N . SER A 1 105 ? 8.979 11.043 -9.161 1.00 69.94 105 SER A N 1
ATOM 774 C CA . SER A 1 105 ? 10.356 10.886 -9.627 1.00 69.94 105 SER A CA 1
ATOM 775 C C . SER A 1 105 ? 10.541 11.417 -11.051 1.00 69.94 105 SER A C 1
ATOM 777 O O . SER A 1 105 ? 9.667 11.310 -11.907 1.00 69.94 105 SER A O 1
ATOM 779 N N . LEU A 1 106 ? 11.730 11.959 -11.325 1.00 61.88 106 LEU A N 1
ATOM 780 C CA . LEU A 1 106 ? 12.093 12.520 -12.630 1.00 61.88 106 LEU A CA 1
ATOM 781 C C . 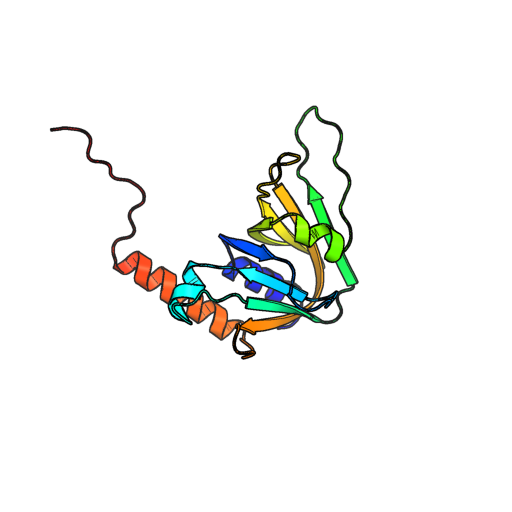LEU A 1 106 ? 12.312 11.454 -13.718 1.00 61.88 106 LEU A C 1
ATOM 783 O O . LEU A 1 106 ? 12.380 11.807 -14.894 1.00 61.88 106 LEU A O 1
ATOM 787 N N . ASP A 1 107 ? 12.436 10.179 -13.339 1.00 76.62 107 ASP A N 1
ATOM 788 C CA . ASP A 1 107 ? 12.817 9.100 -14.257 1.00 76.62 107 ASP A CA 1
ATOM 789 C C . ASP A 1 107 ? 11.620 8.403 -14.929 1.00 76.62 107 ASP A C 1
ATOM 791 O O . ASP A 1 107 ? 11.787 7.794 -15.986 1.00 76.62 107 ASP A O 1
ATOM 795 N N . PHE A 1 108 ? 10.421 8.469 -14.338 1.00 82.38 108 PHE A N 1
ATOM 796 C CA . PHE A 1 108 ? 9.188 7.912 -14.906 1.00 82.38 108 PHE A CA 1
ATOM 797 C C . PHE A 1 108 ? 7.937 8.501 -14.234 1.00 82.38 108 PHE A C 1
ATOM 799 O O . PHE A 1 108 ? 7.954 8.752 -13.031 1.00 82.38 108 PHE A O 1
ATOM 806 N N . PRO A 1 109 ? 6.822 8.660 -14.974 1.00 87.62 109 PRO A N 1
ATOM 807 C CA . PRO A 1 109 ? 5.604 9.291 -14.454 1.00 87.62 109 PRO A CA 1
ATOM 808 C C . PRO A 1 109 ? 4.809 8.410 -13.477 1.00 87.62 109 PRO A C 1
ATOM 810 O O . PRO A 1 109 ? 3.901 8.890 -12.798 1.00 87.62 109 PRO A O 1
ATOM 813 N N . GLY A 1 110 ? 5.093 7.108 -13.437 1.00 93.50 110 GLY A N 1
ATOM 814 C CA . GLY A 1 110 ? 4.316 6.144 -12.669 1.00 93.50 110 GLY A CA 1
ATOM 815 C C . GLY A 1 110 ? 4.539 4.712 -13.131 1.00 93.50 110 GLY A C 1
ATOM 816 O O . GLY A 1 110 ? 5.456 4.413 -13.902 1.00 93.50 110 GLY A O 1
ATOM 817 N N . GLY A 1 111 ? 3.697 3.813 -12.641 1.00 95.31 111 GLY A N 1
ATOM 818 C CA . GLY A 1 111 ? 3.804 2.390 -12.920 1.00 95.31 111 GLY A CA 1
ATOM 819 C C . GLY A 1 111 ? 2.724 1.568 -12.239 1.00 95.31 111 GLY A C 1
ATOM 820 O O . GLY A 1 111 ? 1.709 2.085 -11.770 1.00 95.31 111 GLY A O 1
ATOM 821 N N . CYS A 1 112 ? 2.950 0.262 -12.197 1.00 97.00 112 CYS A N 1
ATOM 822 C CA . CYS A 1 112 ? 2.094 -0.676 -11.493 1.00 97.00 112 CYS A CA 1
ATOM 823 C C . CYS A 1 112 ? 2.874 -1.398 -10.394 1.00 97.00 112 CYS A C 1
ATOM 825 O O . CYS A 1 112 ? 3.867 -2.072 -10.673 1.00 97.00 112 CYS A O 1
ATOM 827 N N . LEU A 1 113 ? 2.413 -1.251 -9.153 1.00 97.19 113 LEU A N 1
ATOM 828 C CA . LEU A 1 113 ? 2.835 -2.047 -8.011 1.00 97.19 113 LEU A CA 1
ATOM 829 C C . LEU A 1 113 ? 2.030 -3.353 -7.983 1.00 97.19 113 LEU A C 1
ATOM 831 O O . LEU A 1 113 ? 0.818 -3.356 -7.788 1.00 97.19 113 LEU A O 1
ATOM 835 N N . GLU A 1 114 ? 2.728 -4.464 -8.163 1.00 98.00 114 GLU A N 1
ATOM 836 C CA . GLU A 1 114 ? 2.215 -5.827 -8.101 1.00 98.00 114 GLU A CA 1
ATOM 837 C C . GLU A 1 114 ? 2.480 -6.415 -6.710 1.00 98.00 114 GLU A C 1
ATOM 839 O O . GLU A 1 114 ? 3.636 -6.504 -6.280 1.00 98.00 114 GLU A O 1
ATOM 844 N N . ILE A 1 115 ? 1.428 -6.864 -6.025 1.00 97.75 115 ILE A N 1
ATOM 845 C CA . ILE A 1 115 ? 1.512 -7.524 -4.716 1.00 97.75 115 ILE A CA 1
ATOM 846 C C . ILE A 1 115 ? 0.910 -8.930 -4.795 1.00 97.75 115 ILE A C 1
ATOM 848 O O . ILE A 1 115 ? -0.214 -9.110 -5.265 1.00 97.75 115 ILE A O 1
ATOM 852 N N . ILE A 1 116 ? 1.645 -9.915 -4.274 1.00 97.25 116 ILE A N 1
ATOM 853 C CA . ILE A 1 116 ? 1.170 -11.283 -4.032 1.00 97.25 116 ILE A CA 1
ATOM 854 C C . ILE A 1 116 ? 1.304 -11.569 -2.537 1.00 97.25 116 ILE A C 1
ATOM 856 O O . ILE A 1 116 ? 2.417 -11.622 -2.009 1.00 97.25 116 ILE A O 1
ATOM 860 N N . ALA A 1 117 ? 0.168 -11.727 -1.862 1.00 97.06 117 ALA A N 1
ATOM 861 C CA . ALA A 1 117 ? 0.077 -11.983 -0.428 1.00 97.06 117 ALA A CA 1
ATOM 862 C C . ALA A 1 117 ? -1.232 -12.717 -0.091 1.00 97.06 117 ALA A C 1
ATOM 864 O O . ALA A 1 117 ? -2.224 -12.609 -0.820 1.00 97.06 117 ALA A O 1
ATOM 865 N N . SER A 1 118 ? -1.262 -13.433 1.036 1.00 96.88 118 SER A N 1
ATOM 866 C CA . SER A 1 118 ? -2.442 -14.193 1.475 1.00 96.88 118 SER A CA 1
ATOM 867 C C . SER A 1 118 ? -3.517 -13.311 2.125 1.00 96.88 118 SER A C 1
ATOM 869 O O . SER A 1 118 ? -4.689 -13.696 2.201 1.00 96.88 118 SER A O 1
ATOM 871 N N . GLY A 1 119 ? -3.150 -12.107 2.564 1.00 97.12 119 GLY A N 1
ATOM 872 C CA . GLY A 1 119 ? -4.049 -11.136 3.177 1.00 97.12 119 GLY A CA 1
ATOM 873 C C . GLY A 1 119 ? -3.319 -9.884 3.648 1.00 97.12 119 GLY A C 1
ATOM 874 O O . GLY A 1 119 ? -2.137 -9.678 3.363 1.00 97.12 119 GLY A O 1
ATOM 875 N N . CYS A 1 120 ? -4.039 -9.040 4.381 1.00 97.31 120 CYS A N 1
ATOM 876 C CA . CYS A 1 120 ? -3.445 -7.893 5.050 1.00 97.31 120 CYS A CA 1
ATOM 877 C C . CYS A 1 120 ? -4.191 -7.505 6.332 1.00 97.31 120 CYS A C 1
ATOM 879 O O . CYS A 1 120 ? -5.345 -7.890 6.584 1.00 97.31 120 CYS A O 1
ATOM 881 N N . ARG A 1 121 ? -3.513 -6.691 7.137 1.00 97.25 121 ARG A N 1
ATOM 882 C CA . ARG A 1 121 ? -4.041 -6.002 8.314 1.00 97.25 121 ARG A CA 1
ATOM 883 C C . ARG A 1 121 ? -3.675 -4.530 8.223 1.00 97.25 121 ARG A C 1
ATOM 885 O O . ARG A 1 121 ? -2.562 -4.199 7.825 1.00 97.25 121 ARG A O 1
ATOM 892 N N . VAL A 1 122 ? -4.621 -3.670 8.572 1.00 95.75 122 VAL A N 1
ATOM 893 C CA . VAL A 1 122 ? -4.472 -2.217 8.480 1.00 95.75 122 VAL A CA 1
ATOM 894 C C . VAL A 1 122 ? -4.508 -1.649 9.885 1.00 95.75 122 VAL A C 1
ATOM 896 O O . VAL A 1 122 ? -5.408 -1.979 10.652 1.00 95.75 122 VAL A O 1
ATOM 899 N N . TYR A 1 123 ? -3.540 -0.808 10.220 1.00 93.25 123 TYR A N 1
ATOM 900 C CA . TYR A 1 123 ? -3.419 -0.171 11.525 1.00 93.25 123 TYR A CA 1
ATOM 901 C C . TYR A 1 123 ? -3.383 1.342 11.365 1.00 93.25 123 TYR A C 1
ATOM 903 O O . TYR A 1 123 ? -2.751 1.829 10.437 1.00 93.25 123 TYR A O 1
ATOM 911 N N . ASP A 1 124 ? -4.017 2.088 12.265 1.00 90.62 124 ASP A N 1
ATOM 912 C CA . ASP A 1 124 ? -3.770 3.530 12.365 1.00 90.62 124 ASP A CA 1
ATOM 913 C C . ASP A 1 124 ? -2.507 3.838 13.187 1.00 90.62 124 ASP A C 1
ATOM 915 O O . ASP A 1 124 ? -1.890 2.954 13.790 1.00 90.62 124 ASP A O 1
ATOM 919 N N . ALA A 1 125 ? -2.145 5.120 13.258 1.00 86.12 125 ALA A N 1
ATOM 920 C CA . ALA A 1 125 ? -0.999 5.609 14.025 1.00 86.12 125 ALA A CA 1
ATOM 921 C C . ALA A 1 125 ? -1.054 5.291 15.537 1.00 86.12 125 ALA A C 1
ATOM 923 O O . ALA A 1 125 ? -0.021 5.321 16.206 1.00 86.12 125 ALA A O 1
ATOM 924 N N . SER A 1 126 ? -2.230 4.970 16.097 1.00 87.31 126 SER A N 1
ATOM 925 C CA . SER A 1 126 ? -2.368 4.534 17.496 1.00 87.31 126 SER A CA 1
ATOM 926 C C . SER A 1 126 ? -2.126 3.029 17.687 1.00 87.31 126 SER A C 1
ATOM 928 O O . SER A 1 126 ? -2.073 2.546 18.819 1.00 87.31 126 SER A O 1
ATOM 930 N N . GLY A 1 127 ? -1.967 2.285 16.588 1.00 88.94 127 GLY A N 1
ATOM 931 C CA . GLY A 1 127 ? -1.843 0.832 16.566 1.00 88.94 127 GLY A CA 1
ATOM 932 C C . GLY A 1 127 ? -3.185 0.100 16.615 1.00 88.94 127 GLY A C 1
ATOM 933 O O . GLY A 1 127 ? -3.193 -1.122 16.787 1.00 88.94 127 GLY A O 1
ATOM 934 N N . ARG A 1 128 ? -4.320 0.800 16.473 1.00 91.44 128 ARG A N 1
ATOM 935 C CA . ARG A 1 128 ? -5.631 0.148 16.367 1.00 91.44 128 ARG A CA 1
ATOM 936 C C . ARG A 1 128 ? -5.758 -0.491 14.991 1.00 91.44 128 ARG A C 1
ATOM 938 O O . ARG A 1 128 ? -5.538 0.159 13.975 1.00 91.44 128 ARG A O 1
ATOM 945 N N . GLU A 1 129 ? -6.144 -1.762 14.981 1.00 95.06 129 GLU A N 1
ATOM 946 C CA . GLU A 1 129 ? -6.455 -2.494 13.756 1.00 95.06 129 GLU A CA 1
ATOM 947 C C . GLU A 1 129 ? -7.830 -2.085 13.213 1.00 95.06 129 GLU A C 1
ATOM 949 O O . GLU A 1 129 ? -8.783 -1.927 13.980 1.00 95.06 129 GLU A O 1
ATOM 954 N N . TRP A 1 130 ? -7.919 -1.944 11.894 1.00 95.00 130 TRP A N 1
ATOM 955 C CA . TRP A 1 130 ? -9.130 -1.609 11.159 1.00 95.00 130 TRP A CA 1
ATOM 956 C C . TRP A 1 130 ? -9.600 -2.793 10.319 1.00 95.00 130 TRP A C 1
ATOM 958 O O . TRP A 1 130 ? -8.826 -3.439 9.605 1.00 95.00 130 TRP A O 1
ATOM 968 N N . THR A 1 131 ? -10.900 -3.057 10.377 1.00 96.81 131 THR A N 1
ATOM 969 C CA . THR A 1 131 ? -11.572 -3.962 9.444 1.00 96.81 131 THR A CA 1
ATOM 970 C C . THR A 1 131 ? -11.891 -3.250 8.131 1.00 96.81 131 THR A C 1
ATOM 972 O O . THR A 1 131 ? -12.006 -2.027 8.073 1.00 96.81 131 THR A O 1
ATOM 975 N N . LEU A 1 132 ? -12.097 -4.028 7.067 1.00 95.56 132 LEU A N 1
ATOM 976 C CA . LEU A 1 132 ? -12.483 -3.490 5.763 1.00 95.56 132 LEU A CA 1
ATOM 977 C C . LEU A 1 132 ? -13.809 -2.719 5.814 1.00 95.56 132 LEU A C 1
ATOM 979 O O . LEU A 1 132 ? -13.937 -1.672 5.191 1.00 95.56 132 LEU A O 1
ATOM 983 N N . GLU A 1 133 ? -14.785 -3.210 6.579 1.00 95.69 133 GLU A N 1
ATOM 984 C CA . GLU A 1 133 ? -16.076 -2.535 6.756 1.00 95.69 133 GLU A CA 1
ATOM 985 C C . GLU A 1 133 ? -15.920 -1.177 7.453 1.00 95.69 133 GLU A C 1
ATOM 987 O O . GLU A 1 133 ? -16.540 -0.199 7.039 1.00 95.69 133 GLU A O 1
ATOM 992 N N . GLU A 1 134 ? -15.060 -1.087 8.473 1.00 94.81 134 GLU A N 1
ATOM 993 C CA . GLU A 1 134 ? -14.769 0.181 9.151 1.00 94.81 134 GLU A CA 1
ATOM 994 C C . GLU A 1 134 ? -14.038 1.168 8.233 1.00 94.81 134 GLU A C 1
ATOM 996 O O . GLU A 1 134 ? -14.357 2.355 8.258 1.00 94.81 134 GLU A O 1
ATOM 1001 N N . LEU A 1 135 ? -13.096 0.694 7.408 1.00 93.56 135 LEU A N 1
ATOM 1002 C CA . LEU A 1 135 ? -12.389 1.529 6.429 1.00 93.56 135 LEU A CA 1
ATOM 1003 C C . LEU A 1 135 ? -13.339 2.070 5.358 1.00 93.56 135 LEU A C 1
ATOM 1005 O O . LEU A 1 135 ? -13.317 3.266 5.075 1.00 93.56 135 LEU A O 1
ATOM 1009 N N . LYS A 1 136 ? -14.211 1.215 4.809 1.00 93.19 136 LYS A N 1
ATOM 1010 C CA . LYS A 1 136 ? -15.246 1.630 3.849 1.00 93.19 136 LYS A CA 1
ATOM 1011 C C . LYS A 1 136 ? -16.138 2.694 4.450 1.00 93.19 136 LYS A C 1
ATOM 1013 O O . LYS A 1 136 ? -16.284 3.763 3.880 1.00 93.19 136 LYS A O 1
ATOM 1018 N N . LYS A 1 137 ? -16.651 2.435 5.653 1.00 92.75 137 LYS A N 1
ATOM 1019 C CA . LYS A 1 137 ? -17.495 3.392 6.358 1.00 92.75 137 LYS A CA 1
ATOM 1020 C C . LYS A 1 137 ? -16.787 4.730 6.585 1.00 92.75 137 LYS A C 1
ATOM 1022 O O . LYS A 1 137 ? -17.401 5.772 6.391 1.00 92.75 137 LYS A O 1
ATOM 1027 N N . LEU A 1 138 ? -15.513 4.713 6.979 1.00 90.50 138 LEU A N 1
ATOM 1028 C CA . LEU A 1 138 ? -14.731 5.931 7.195 1.00 90.50 138 LEU A CA 1
ATOM 1029 C C . LEU A 1 138 ? -14.625 6.779 5.916 1.00 90.50 138 LEU A C 1
ATOM 1031 O O . LEU A 1 138 ? -14.768 8.004 5.990 1.00 90.50 138 LEU A O 1
ATOM 1035 N N . ALA A 1 139 ? -14.386 6.124 4.776 1.00 89.38 139 ALA A N 1
ATOM 1036 C CA . ALA A 1 139 ? -14.283 6.760 3.467 1.00 89.38 139 ALA A CA 1
ATOM 1037 C C . ALA A 1 139 ? -15.644 7.229 2.929 1.00 89.38 139 ALA A C 1
ATOM 1039 O O . ALA A 1 139 ? -15.759 8.372 2.493 1.00 89.38 139 ALA A O 1
ATOM 1040 N N . ASP A 1 140 ? -16.684 6.400 3.020 1.00 89.06 140 ASP A N 1
ATOM 1041 C CA . ASP A 1 140 ? -18.049 6.745 2.603 1.00 89.06 140 ASP A CA 1
ATOM 1042 C C . ASP A 1 140 ? -18.559 7.962 3.377 1.00 89.06 140 ASP A C 1
ATOM 1044 O O . ASP A 1 140 ? -18.985 8.952 2.782 1.00 89.06 140 ASP A O 1
ATOM 1048 N N . ASP A 1 141 ? -18.408 7.947 4.708 1.00 87.81 141 ASP A N 1
ATOM 1049 C CA . ASP A 1 141 ? -18.807 9.063 5.559 1.00 87.81 141 ASP A CA 1
ATOM 1050 C C . ASP A 1 141 ? -18.070 10.364 5.132 1.00 87.81 141 ASP A C 1
ATOM 1052 O O . ASP A 1 141 ? -18.598 11.456 5.348 1.00 87.81 141 ASP A O 1
ATOM 1056 N N . TYR A 1 142 ? -16.849 10.289 4.567 1.00 84.75 142 TYR A N 1
ATOM 1057 C CA . TYR A 1 142 ? -16.078 11.453 4.084 1.00 84.75 142 TYR A CA 1
ATOM 1058 C C . TYR A 1 142 ? -16.657 12.006 2.791 1.00 84.75 142 TYR A C 1
ATOM 1060 O O . TYR A 1 142 ? -16.947 13.202 2.707 1.00 84.75 142 TYR A O 1
ATOM 1068 N N . TRP A 1 143 ? -16.869 11.142 1.803 1.00 82.12 143 TRP A N 1
ATOM 1069 C CA . TRP A 1 143 ? -17.410 11.542 0.510 1.00 82.12 143 TRP A CA 1
ATOM 1070 C C . TRP A 1 143 ? -18.857 12.041 0.614 1.00 82.12 143 TRP A C 1
ATOM 1072 O O . TRP A 1 143 ? -19.227 13.006 -0.063 1.00 82.12 143 TRP A O 1
ATOM 1082 N N . ASP A 1 144 ? -19.654 11.477 1.520 1.00 85.38 144 ASP A N 1
ATOM 1083 C CA . ASP A 1 144 ? -21.004 11.956 1.828 1.00 85.38 144 ASP A CA 1
ATOM 1084 C C . ASP A 1 144 ? -20.983 13.376 2.425 1.00 85.38 144 ASP A C 1
ATOM 1086 O O . ASP A 1 144 ? -21.753 14.257 2.024 1.00 85.38 144 ASP A O 1
ATOM 1090 N N . GLU A 1 145 ? -20.062 13.658 3.348 1.00 82.94 145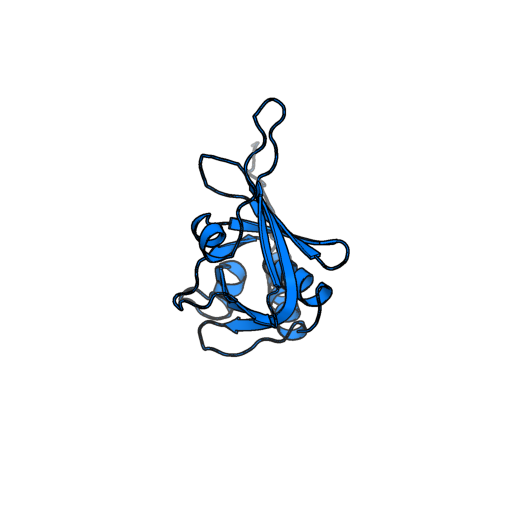 GLU A N 1
ATOM 1091 C CA . GLU A 1 145 ? -19.889 15.006 3.902 1.00 82.94 145 GLU A CA 1
ATOM 1092 C C . GLU A 1 145 ? -19.346 16.004 2.874 1.00 82.94 145 GLU A C 1
ATOM 1094 O O . GLU A 1 145 ? -19.809 17.145 2.810 1.00 82.94 145 GLU A O 1
ATOM 1099 N N . TRP A 1 146 ? -18.388 15.593 2.048 1.00 78.00 146 TRP A N 1
ATOM 1100 C CA . TRP A 1 146 ? -17.836 16.436 0.991 1.00 78.00 146 TRP A CA 1
ATOM 1101 C C . TRP A 1 146 ? -18.898 16.790 -0.061 1.00 78.00 146 TRP A C 1
ATOM 1103 O O . TRP A 1 146 ? -19.056 17.961 -0.426 1.00 78.00 146 TRP A O 1
ATOM 1113 N N . SER A 1 147 ? -19.697 15.806 -0.492 1.00 80.06 147 SER A N 1
ATOM 1114 C CA . SER A 1 147 ? -20.776 16.017 -1.465 1.00 80.06 147 SER A CA 1
ATOM 1115 C C . SER A 1 147 ? -21.889 16.911 -0.908 1.00 80.06 147 SER A C 1
ATOM 1117 O O . SER A 1 147 ? -22.358 17.820 -1.598 1.00 80.06 147 SER A O 1
ATOM 1119 N N . SER A 1 148 ? -22.263 16.736 0.364 1.00 80.00 148 SER A N 1
ATOM 1120 C CA . SER A 1 148 ? -23.301 17.542 1.023 1.00 80.00 148 SER A CA 1
ATOM 1121 C C . SER A 1 148 ? -22.881 18.992 1.293 1.00 80.00 148 SER A C 1
ATOM 1123 O O . SER A 1 148 ? -23.741 19.874 1.348 1.00 80.00 148 SER A O 1
ATOM 1125 N N . ARG A 1 149 ? -21.575 19.277 1.390 1.00 72.81 149 ARG A N 1
ATOM 1126 C CA . ARG A 1 149 ? -21.020 20.643 1.486 1.00 72.81 149 ARG A CA 1
ATOM 1127 C C . ARG A 1 149 ? -20.889 21.354 0.134 1.00 72.81 149 ARG A C 1
ATOM 1129 O O . ARG A 1 149 ? -20.479 22.512 0.100 1.00 72.81 149 ARG A O 1
ATOM 1136 N N . GLY A 1 150 ? -21.286 20.705 -0.961 1.00 59.94 150 GLY A N 1
ATOM 1137 C CA . GLY A 1 150 ? -21.327 21.308 -2.290 1.00 59.94 150 GLY A CA 1
ATOM 1138 C C . GLY A 1 150 ? -19.982 21.314 -3.008 1.00 59.94 150 GLY A C 1
ATOM 1139 O O . GLY A 1 150 ? -19.684 22.292 -3.689 1.00 59.94 150 GLY A O 1
ATOM 1140 N N . GLY A 1 151 ? -19.184 20.248 -2.868 1.00 55.03 151 GLY A N 1
ATOM 1141 C CA . GLY A 1 151 ? -17.948 20.044 -3.623 1.00 55.03 151 GLY A CA 1
ATOM 1142 C C . GLY A 1 151 ? -18.141 20.251 -5.130 1.00 55.03 151 GLY A C 1
ATOM 1143 O O . GLY A 1 151 ? -18.549 19.350 -5.857 1.00 55.03 151 GLY A O 1
ATOM 1144 N N . LYS A 1 152 ? -17.862 21.467 -5.606 1.00 46.56 152 LYS A N 1
ATOM 1145 C CA . LYS A 1 152 ? -17.748 21.797 -7.025 1.00 46.56 152 LYS A CA 1
ATOM 1146 C C . LYS A 1 152 ? -16.263 21.899 -7.370 1.00 46.56 152 LYS A C 1
ATOM 1148 O O . LYS A 1 152 ? -15.594 22.786 -6.837 1.00 46.56 152 LYS A O 1
ATOM 1153 N N . PRO A 1 153 ? -15.742 21.083 -8.299 1.00 48.94 153 PRO A N 1
ATOM 1154 C CA . PRO A 1 153 ? -14.526 21.436 -9.005 1.00 48.94 153 PRO A CA 1
ATOM 1155 C C . PRO A 1 153 ? -14.860 22.584 -9.968 1.00 48.94 153 PRO A C 1
ATOM 1157 O O . PRO A 1 153 ? -15.644 22.406 -10.894 1.00 48.94 153 PRO A O 1
ATOM 1160 N N . GLY A 1 154 ? -14.276 23.759 -9.728 1.00 52.97 154 GLY A N 1
ATOM 1161 C CA . GLY A 1 154 ? -14.129 24.834 -10.713 1.00 52.97 154 GLY A CA 1
ATOM 1162 C C . GLY A 1 154 ? -15.410 25.475 -11.264 1.00 52.97 154 GLY A C 1
ATOM 1163 O O . GLY A 1 154 ? -15.867 25.127 -12.343 1.00 52.97 154 GLY A O 1
ATOM 1164 N N . GLU A 1 155 ? -15.873 26.549 -10.627 1.00 40.66 155 GLU A N 1
ATOM 1165 C CA . GLU A 1 155 ? -16.498 27.668 -11.346 1.00 40.66 155 GLU A CA 1
ATOM 1166 C C . GLU A 1 155 ? -15.781 28.946 -10.908 1.00 40.66 155 GLU A C 1
ATOM 1168 O O . GLU A 1 155 ? -16.188 29.646 -9.985 1.00 40.66 155 GLU A O 1
ATOM 1173 N N . GLY A 1 156 ? -14.647 29.218 -11.559 1.00 40.16 156 GLY A N 1
ATOM 1174 C CA . GLY A 1 156 ? -14.183 30.589 -11.685 1.00 40.16 156 GLY A CA 1
ATOM 1175 C C . GLY A 1 156 ? -15.200 31.317 -12.552 1.00 40.16 156 GLY A C 1
ATOM 1176 O O . GLY A 1 156 ? -15.316 31.024 -13.741 1.00 40.16 156 GLY A O 1
ATOM 1177 N N . GLU A 1 157 ? -15.962 32.220 -11.941 1.00 41.50 157 GLU A N 1
ATOM 1178 C CA . GLU A 1 157 ? -16.814 33.174 -12.637 1.00 41.50 157 GLU A CA 1
ATOM 1179 C C . GLU A 1 157 ? -15.955 33.982 -13.619 1.00 41.50 157 GLU A C 1
ATOM 1181 O O . GLU A 1 157 ? -15.240 34.917 -13.257 1.00 41.50 157 GLU A O 1
ATOM 1186 N N . ALA A 1 158 ? -16.019 33.598 -14.890 1.00 43.72 158 ALA A N 1
ATOM 1187 C CA . ALA A 1 158 ? -15.830 34.520 -15.985 1.00 43.72 158 ALA A CA 1
ATOM 1188 C C . ALA A 1 158 ? -17.193 35.133 -16.329 1.00 43.72 158 ALA A C 1
ATOM 1190 O O . ALA A 1 158 ? -18.184 34.418 -16.465 1.00 43.72 158 ALA A O 1
ATOM 1191 N N . SER A 1 159 ? -17.163 36.448 -16.555 1.00 41.06 159 SER A N 1
ATOM 1192 C CA . SER A 1 159 ? -18.158 37.263 -17.264 1.00 41.06 159 SER A CA 1
ATOM 1193 C C . SER A 1 159 ? -19.223 37.977 -16.422 1.00 41.06 159 SER A C 1
ATOM 1195 O O . SER A 1 159 ? -20.343 37.505 -16.242 1.00 41.06 159 SER A O 1
ATOM 1197 N N . GLY A 1 160 ? -18.874 39.217 -16.066 1.00 38.44 160 GLY A N 1
ATOM 1198 C CA . GLY A 1 160 ? -19.763 40.372 -15.952 1.00 38.44 160 GLY A CA 1
ATOM 1199 C C . GLY A 1 160 ? -19.003 41.626 -16.357 1.00 38.44 160 GLY A C 1
ATOM 1200 O O . GLY A 1 160 ? -17.964 41.882 -15.713 1.00 38.44 160 GLY A O 1
#

Foldseek 3Di:
DFAQVLVQLLLQLLAQWWWADDPDPDQQKIKTFHALLQVVPDPPGKIKIKGFAAWPWKKWAFDDDPPDPGDDIQTGPVRVRVQRWTFHHWDDDPQWIWTWTAGPDPPGGTTTIITHGGDIWMAMPVRDTDDSVRSVVSSVVSVVVCVVVPDDDDDPDDDD

Radius of gyration: 17.08 Å; chains: 1; bounding box: 37×55×46 Å

Sequence (160 aa):
MKGVADIAEVFGIFHDGSIAAPLSDGLSEIVVEIEYLAERLSPSGSSFTIRFDDLERAAFSPWEESGQPALPVIMGLASILPLELEILSAKVVGDVVEVACSCLSLDFPGGCLEIIASGCRVYDASGREWTLEELKKLADDYWDEWSSRGGKPGEGEASG

Secondary structure (DSSP, 8-state):
-BHHHHHHHHHHHTTTPEEE--SS--TTEEEEE-HHHHHHH-TT--EEEEEEES--EEEEEEPPPTTSPPPPPEESHHHHGGG-EEEEEEEEETTEEEEEEEE--TT-SEEEEEEE-SEEEEEETT--EE-HHHHHHHHHHHHHHHHHTT--S-------